Protein AF-L9ZUI2-F1 (afdb_monomer)

Nearest PDB structures (foldseek):
  6h2f-assembly1_J  TM=2.882E-01  e=8.262E+00  Aeromonas hydrophila subsp. hydrophila AL09-71

Mean predicted aligned error: 7.01 Å

Structure (mmCIF, N/CA/C/O backbone):
data_AF-L9ZUI2-F1
#
_entry.id   AF-L9ZUI2-F1
#
loop_
_atom_site.group_PDB
_atom_site.id
_atom_site.type_symbol
_atom_site.label_atom_id
_atom_site.label_alt_id
_atom_site.label_comp_id
_atom_site.label_asym_id
_atom_site.label_entity_id
_atom_site.label_seq_id
_atom_site.pdbx_PDB_ins_code
_atom_site.Cartn_x
_atom_site.Cartn_y
_atom_site.Cartn_z
_atom_site.occup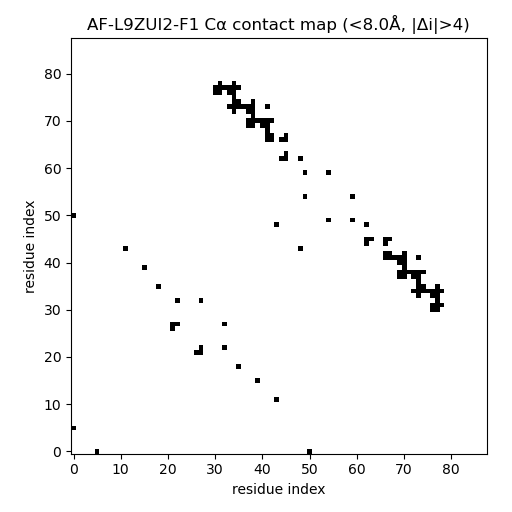ancy
_atom_site.B_iso_or_equiv
_atom_site.auth_seq_id
_atom_site.auth_comp_id
_atom_site.auth_asym_id
_atom_site.auth_atom_id
_atom_site.pdbx_PDB_model_num
ATOM 1 N N . MET A 1 1 ? 18.214 2.151 -9.659 1.00 66.00 1 MET A N 1
ATOM 2 C CA . MET A 1 1 ? 17.439 3.111 -8.860 1.00 66.00 1 MET A CA 1
ATOM 3 C C . MET A 1 1 ? 18.101 4.479 -8.908 1.00 66.00 1 MET A C 1
ATOM 5 O O . MET A 1 1 ? 19.220 4.637 -8.424 1.00 66.00 1 MET A O 1
ATOM 9 N N . ASN A 1 2 ? 17.447 5.433 -9.561 1.00 84.69 2 ASN A N 1
ATOM 10 C CA . ASN A 1 2 ? 17.806 6.854 -9.537 1.00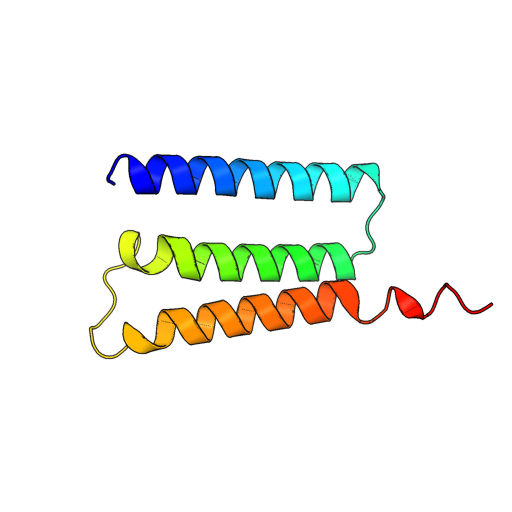 84.69 2 ASN A CA 1
ATOM 11 C C . ASN A 1 2 ? 17.579 7.451 -8.130 1.00 84.69 2 ASN A C 1
ATOM 13 O O . ASN A 1 2 ? 16.917 6.864 -7.271 1.00 84.69 2 ASN A O 1
ATOM 17 N N . TRP A 1 3 ? 18.155 8.631 -7.881 1.00 89.81 3 TRP A N 1
ATOM 18 C CA . TRP A 1 3 ? 17.982 9.346 -6.611 1.00 89.81 3 TRP A CA 1
ATOM 19 C C . TRP A 1 3 ? 16.513 9.735 -6.365 1.00 89.81 3 TRP A C 1
ATOM 21 O O . TRP A 1 3 ? 16.075 9.777 -5.219 1.00 89.81 3 TRP A O 1
ATOM 31 N N . GLU A 1 4 ? 15.738 9.944 -7.432 1.00 88.38 4 GLU A N 1
ATOM 32 C CA . GLU A 1 4 ? 14.303 10.244 -7.383 1.00 88.38 4 GLU A CA 1
ATOM 33 C C . GLU A 1 4 ? 13.509 9.067 -6.805 1.00 88.38 4 GLU A C 1
ATOM 35 O O . GLU A 1 4 ? 12.808 9.242 -5.808 1.00 88.38 4 GLU A O 1
ATOM 40 N N . SER A 1 5 ? 13.680 7.848 -7.334 1.00 85.38 5 SER A N 1
ATOM 41 C CA . SER A 1 5 ? 13.007 6.657 -6.797 1.00 85.38 5 SER A CA 1
ATOM 42 C C . SER A 1 5 ? 13.438 6.352 -5.363 1.00 85.38 5 SER A C 1
ATOM 44 O O . SER A 1 5 ? 12.623 5.883 -4.573 1.00 85.38 5 SER A O 1
ATOM 46 N N . ALA A 1 6 ? 14.677 6.679 -4.973 1.00 87.88 6 ALA A N 1
ATOM 47 C CA . ALA A 1 6 ? 15.110 6.561 -3.580 1.00 87.88 6 ALA A CA 1
ATOM 48 C C . ALA A 1 6 ? 14.356 7.529 -2.645 1.00 87.88 6 ALA A C 1
ATOM 50 O O . ALA A 1 6 ? 13.941 7.132 -1.552 1.00 87.88 6 ALA A O 1
ATOM 51 N N . VAL A 1 7 ? 14.131 8.777 -3.075 1.00 91.44 7 VAL A N 1
ATOM 52 C CA . VAL A 1 7 ? 13.331 9.760 -2.322 1.00 91.44 7 VAL A CA 1
ATOM 53 C C . VAL A 1 7 ? 11.871 9.314 -2.224 1.00 91.44 7 VAL A C 1
ATOM 55 O O . VAL A 1 7 ? 11.303 9.327 -1.130 1.00 91.44 7 VAL A O 1
ATOM 58 N N . VAL A 1 8 ? 11.276 8.869 -3.334 1.00 90.12 8 VAL A N 1
ATOM 59 C CA . VAL A 1 8 ? 9.888 8.374 -3.369 1.00 90.12 8 VAL A CA 1
ATOM 60 C C . VAL A 1 8 ? 9.721 7.154 -2.460 1.00 90.12 8 VAL A C 1
ATOM 62 O O . VAL A 1 8 ? 8.783 7.105 -1.663 1.00 90.12 8 VAL A O 1
ATOM 65 N N . PHE A 1 9 ? 10.663 6.209 -2.502 1.00 89.12 9 PHE A N 1
ATOM 66 C CA . PHE A 1 9 ? 10.677 5.046 -1.616 1.00 89.12 9 PHE A CA 1
ATOM 67 C C . PHE A 1 9 ? 10.759 5.445 -0.138 1.00 89.12 9 PHE A C 1
ATOM 69 O O . PHE A 1 9 ? 9.991 4.941 0.684 1.00 89.12 9 PHE A O 1
ATOM 76 N N . GLY A 1 10 ? 11.638 6.391 0.205 1.00 90.81 10 GLY A N 1
ATOM 77 C CA . GLY A 1 10 ? 11.760 6.908 1.568 1.00 90.81 10 GLY A CA 1
ATOM 78 C C . GLY A 1 10 ? 10.465 7.548 2.075 1.00 90.81 10 GLY A C 1
ATOM 79 O O . GLY A 1 10 ? 9.998 7.221 3.168 1.00 90.81 10 GLY A O 1
ATOM 80 N N . LEU A 1 11 ? 9.842 8.410 1.267 1.00 92.75 11 LEU A N 1
ATOM 81 C CA . LEU A 1 11 ? 8.559 9.039 1.600 1.00 92.75 11 LEU A CA 1
ATOM 82 C C . LEU A 1 11 ? 7.445 8.002 1.779 1.00 92.75 11 LEU A C 1
ATOM 84 O O . LEU A 1 11 ? 6.669 8.080 2.736 1.00 92.75 11 LEU A O 1
ATOM 88 N N . PHE A 1 12 ? 7.393 7.003 0.898 1.00 92.56 12 PHE A N 1
ATOM 89 C CA . PHE A 1 12 ? 6.415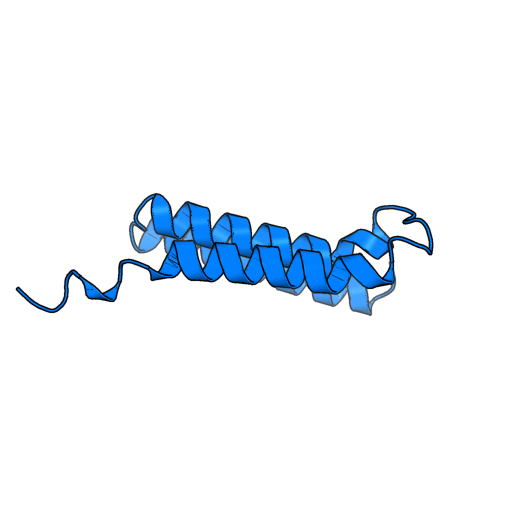 5.927 0.978 1.00 92.56 12 PHE A CA 1
ATOM 90 C C . PHE A 1 12 ? 6.589 5.077 2.249 1.00 92.56 12 PHE A C 1
ATOM 92 O O . PHE A 1 12 ? 5.609 4.776 2.938 1.00 92.56 12 PHE A O 1
ATOM 99 N N . ALA A 1 13 ? 7.829 4.752 2.622 1.00 91.44 13 ALA A N 1
ATOM 100 C CA . ALA A 1 13 ? 8.130 4.032 3.859 1.00 91.44 13 ALA A CA 1
ATOM 101 C C . ALA A 1 13 ? 7.696 4.823 5.107 1.00 91.44 13 ALA A C 1
ATOM 103 O O . ALA A 1 13 ? 7.096 4.257 6.026 1.00 91.44 13 ALA A O 1
ATOM 104 N N . VAL A 1 14 ? 7.930 6.141 5.124 1.00 93.75 14 VAL A N 1
ATOM 105 C CA . VAL A 1 14 ? 7.464 7.027 6.204 1.00 93.75 14 VAL A CA 1
ATOM 106 C C . VAL A 1 14 ? 5.935 7.042 6.284 1.00 93.75 14 VAL A C 1
ATOM 108 O O . VAL A 1 14 ? 5.384 6.928 7.381 1.00 93.75 14 VAL A O 1
ATOM 111 N N . ALA A 1 15 ? 5.239 7.121 5.147 1.00 90.81 15 ALA A N 1
ATOM 112 C CA . ALA A 1 15 ? 3.777 7.068 5.103 1.00 90.81 15 ALA A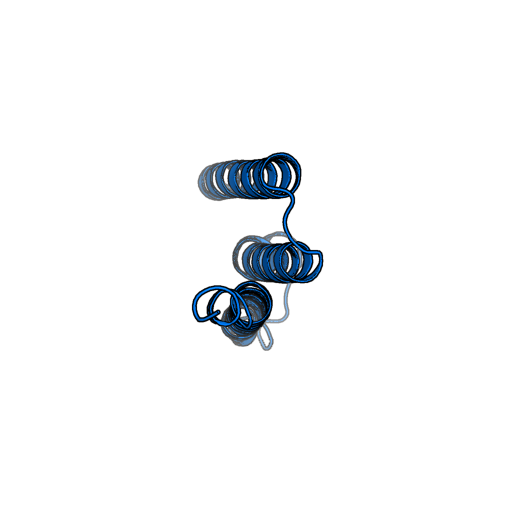 CA 1
ATOM 113 C C . ALA A 1 15 ? 3.228 5.742 5.662 1.00 90.81 15 ALA A C 1
ATOM 115 O O . ALA A 1 15 ? 2.303 5.754 6.479 1.00 90.81 15 ALA A O 1
ATOM 116 N N . CYS A 1 16 ? 3.839 4.608 5.302 1.00 90.62 16 CYS A N 1
ATOM 117 C CA . CYS A 1 16 ? 3.490 3.295 5.855 1.00 90.62 16 CYS A CA 1
ATOM 118 C C . CYS A 1 16 ? 3.716 3.236 7.373 1.00 90.62 16 CYS A C 1
ATOM 120 O O . CYS A 1 16 ? 2.855 2.761 8.117 1.00 90.62 16 CYS A O 1
ATOM 122 N N . GLY A 1 17 ? 4.853 3.754 7.847 1.00 89.81 17 GLY A N 1
ATOM 123 C CA . GLY A 1 17 ? 5.170 3.827 9.273 1.00 89.81 17 GLY A CA 1
ATOM 124 C C . GLY A 1 17 ? 4.159 4.672 10.048 1.00 89.81 17 GLY A C 1
ATOM 125 O O . GLY A 1 17 ? 3.651 4.237 11.081 1.00 89.81 17 GLY A O 1
ATOM 126 N N . LEU A 1 18 ? 3.798 5.846 9.526 1.00 89.25 18 LEU A N 1
ATOM 127 C CA . LEU A 1 18 ? 2.771 6.710 10.112 1.00 89.25 18 LEU A CA 1
ATOM 128 C C . LEU A 1 18 ? 1.402 6.027 10.158 1.00 89.25 18 LEU A C 1
ATOM 130 O O . LEU A 1 18 ? 0.726 6.103 11.185 1.00 89.25 18 LEU A O 1
ATOM 134 N N . ALA A 1 19 ? 1.009 5.333 9.087 1.00 88.69 19 ALA A N 1
ATOM 135 C CA . ALA A 1 19 ? -0.232 4.565 9.052 1.00 88.69 19 ALA A CA 1
ATOM 136 C C . ALA A 1 19 ? -0.240 3.456 10.118 1.00 88.69 19 ALA A C 1
ATOM 138 O O . ALA A 1 19 ? -1.222 3.311 10.845 1.00 88.69 19 ALA A O 1
ATOM 139 N N . ALA A 1 20 ? 0.868 2.728 10.282 1.00 87.62 20 ALA A N 1
ATOM 140 C CA . ALA A 1 20 ? 1.004 1.699 11.313 1.00 87.62 20 ALA A CA 1
ATOM 141 C C . ALA A 1 20 ? 0.971 2.285 12.737 1.00 87.62 20 ALA A C 1
ATOM 143 O O . ALA A 1 20 ? 0.313 1.734 13.624 1.00 87.62 20 ALA A O 1
ATOM 144 N N . VAL A 1 21 ? 1.643 3.419 12.964 1.00 90.56 21 VAL A N 1
ATOM 145 C CA . VAL A 1 21 ? 1.634 4.115 14.259 1.00 90.56 21 VAL A CA 1
ATOM 146 C C . VAL A 1 21 ? 0.233 4.625 14.591 1.00 90.56 21 VAL A C 1
ATOM 148 O O . VAL A 1 21 ? -0.223 4.415 15.716 1.00 90.56 21 VAL A O 1
ATOM 151 N N . ARG A 1 22 ? -0.470 5.246 13.635 1.00 87.31 22 ARG A N 1
ATOM 152 C CA . ARG A 1 22 ? -1.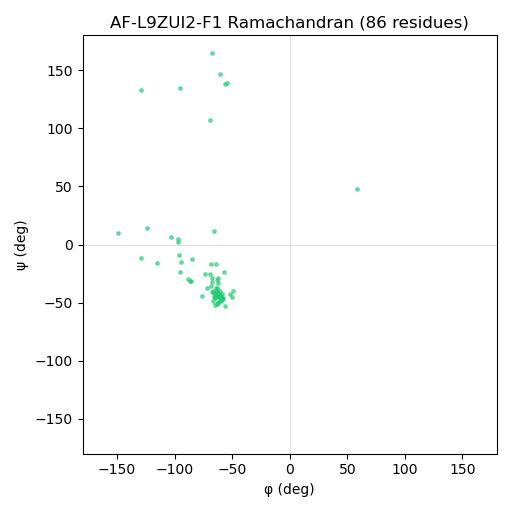857 5.699 13.831 1.00 87.31 22 ARG A CA 1
ATOM 153 C C . ARG A 1 22 ? -2.810 4.541 14.064 1.00 87.31 22 ARG A C 1
ATOM 155 O O . ARG A 1 22 ? -3.576 4.606 15.014 1.00 87.31 22 ARG A O 1
ATOM 162 N N . SER A 1 23 ? -2.702 3.464 13.286 1.00 88.62 23 SER A N 1
ATOM 163 C CA . SER A 1 23 ? -3.514 2.257 13.476 1.00 88.62 23 SER A CA 1
ATOM 164 C C . SER A 1 23 ? -3.443 1.743 14.917 1.00 88.62 23 SER A C 1
ATOM 166 O O . SER A 1 23 ? -4.475 1.438 15.514 1.00 88.62 23 SER A O 1
ATOM 168 N N . ARG A 1 24 ? -2.242 1.744 15.517 1.00 86.81 24 ARG A N 1
ATOM 169 C CA . ARG A 1 24 ? -2.037 1.338 16.915 1.00 86.81 24 ARG A CA 1
ATOM 170 C C . ARG A 1 24 ? -2.483 2.387 17.933 1.00 86.81 24 ARG A C 1
ATOM 172 O O . ARG A 1 24 ? -3.086 2.023 18.934 1.00 86.81 24 ARG A O 1
ATOM 179 N N . ARG A 1 25 ? -2.162 3.668 17.716 1.00 89.38 25 ARG A N 1
ATOM 180 C CA . ARG A 1 25 ? -2.468 4.751 18.673 1.00 89.38 25 ARG A CA 1
ATOM 181 C C . ARG A 1 25 ? -3.951 5.098 18.736 1.00 89.38 25 ARG A C 1
ATOM 183 O O . ARG A 1 25 ? -4.445 5.415 19.807 1.00 89.38 25 ARG A O 1
ATOM 190 N N . GLU A 1 26 ? -4.630 5.061 17.598 1.00 86.44 26 GLU A N 1
ATOM 191 C CA . GLU A 1 26 ? -6.042 5.430 17.458 1.00 86.44 26 GLU A CA 1
ATOM 192 C C . GLU A 1 26 ? -6.965 4.201 17.501 1.00 86.44 26 GLU A C 1
ATOM 194 O O . GLU A 1 26 ? -8.169 4.347 17.334 1.00 86.44 26 GLU A O 1
ATOM 199 N N . GLY A 1 27 ? -6.415 2.993 17.697 1.00 84.56 27 GLY A N 1
ATOM 200 C CA . GLY A 1 27 ? -7.196 1.760 17.826 1.00 84.56 27 GLY A CA 1
ATOM 201 C C . GLY A 1 27 ? -8.078 1.486 16.611 1.00 84.56 27 GLY A C 1
ATOM 202 O O . GLY A 1 27 ? -9.269 1.225 16.760 1.00 84.56 27 GLY A O 1
ATOM 203 N N . TRP A 1 28 ? -7.518 1.594 15.402 1.00 84.62 28 TRP A N 1
ATOM 204 C CA . TRP A 1 28 ? -8.320 1.501 14.184 1.00 84.62 28 TRP A CA 1
ATOM 205 C C . TRP A 1 28 ? -9.107 0.187 14.117 1.00 84.62 28 TRP A C 1
ATOM 207 O O . TRP A 1 28 ? -8.540 -0.882 14.370 1.00 84.62 28 TRP A O 1
ATOM 217 N N . PRO A 1 29 ? -10.382 0.229 13.686 1.00 85.31 29 PRO A N 1
ATOM 218 C CA . PRO A 1 29 ? -11.134 -0.987 13.437 1.00 85.31 29 PRO A CA 1
ATOM 219 C C . PRO A 1 29 ? -10.434 -1.812 12.351 1.00 85.31 29 PRO A C 1
ATOM 221 O O . PRO A 1 29 ? -9.849 -1.264 11.410 1.00 85.31 29 PRO A O 1
ATOM 224 N N . VAL A 1 30 ? -10.528 -3.141 12.456 1.00 84.38 30 VAL A N 1
ATOM 225 C CA . VAL A 1 30 ? -9.854 -4.103 11.559 1.00 84.38 30 VAL A CA 1
ATOM 226 C C . VAL A 1 30 ? -10.080 -3.757 10.081 1.00 84.38 30 VAL A C 1
ATOM 228 O O . VAL A 1 30 ? -9.140 -3.779 9.290 1.00 84.38 30 VAL A O 1
ATOM 231 N N . ARG A 1 31 ? -11.298 -3.334 9.718 1.00 78.88 31 ARG A N 1
ATOM 232 C CA . ARG A 1 31 ? -11.644 -2.873 8.363 1.00 78.88 31 ARG A CA 1
ATOM 233 C C . ARG A 1 31 ? -10.816 -1.684 7.882 1.00 78.88 31 ARG A C 1
ATOM 235 O O . ARG A 1 31 ? -10.341 -1.713 6.752 1.00 78.88 31 ARG A O 1
ATOM 242 N N . ARG A 1 32 ? -10.615 -0.662 8.718 1.00 84.94 32 ARG A N 1
ATOM 243 C CA . ARG A 1 32 ? -9.824 0.524 8.357 1.00 84.94 32 ARG A CA 1
ATOM 244 C C . ARG A 1 32 ? -8.358 0.160 8.160 1.00 84.94 32 ARG A C 1
ATOM 246 O O . ARG A 1 32 ? -7.742 0.618 7.203 1.00 84.94 32 ARG A O 1
ATOM 253 N N . THR A 1 33 ? -7.826 -0.717 9.008 1.00 87.62 33 THR A N 1
ATOM 254 C CA . THR A 1 33 ? -6.464 -1.249 8.856 1.00 87.62 33 THR A CA 1
ATOM 255 C C . THR A 1 33 ? -6.308 -2.032 7.549 1.00 87.62 33 THR A C 1
ATOM 257 O O . THR A 1 33 ? -5.337 -1.807 6.832 1.00 87.62 33 THR A O 1
ATOM 260 N N . ILE A 1 34 ? -7.279 -2.884 7.197 1.00 88.25 34 ILE A N 1
ATOM 261 C CA . ILE A 1 34 ? -7.283 -3.628 5.926 1.00 88.25 34 ILE A CA 1
ATOM 262 C C . ILE A 1 34 ? -7.430 -2.684 4.724 1.00 88.25 34 ILE A C 1
ATOM 264 O O . ILE A 1 34 ? -6.703 -2.814 3.747 1.00 88.25 34 ILE A O 1
ATOM 268 N N . GLY A 1 35 ? -8.338 -1.708 4.771 1.00 87.56 35 GLY A N 1
ATOM 269 C CA . GLY A 1 35 ? -8.526 -0.771 3.662 1.00 87.56 35 GLY A CA 1
ATOM 270 C C . GLY A 1 35 ? -7.277 0.076 3.404 1.00 87.56 35 GLY A C 1
ATOM 271 O O . GLY A 1 35 ? -6.838 0.210 2.263 1.00 87.56 35 GLY A O 1
ATOM 272 N N . VAL A 1 36 ? -6.635 0.571 4.466 1.00 89.69 36 VAL A N 1
ATOM 273 C CA . VAL A 1 36 ? -5.383 1.331 4.348 1.00 89.69 36 VAL A CA 1
ATOM 274 C C . VAL A 1 36 ? -4.218 0.447 3.898 1.00 89.69 36 VAL A C 1
ATOM 276 O O . VAL A 1 36 ? -3.393 0.911 3.114 1.00 89.69 36 VAL A O 1
ATOM 279 N N . SER A 1 37 ? -4.145 -0.821 4.316 1.00 88.94 37 SER A N 1
ATOM 280 C CA . SER A 1 37 ? -3.098 -1.726 3.826 1.00 88.94 37 SER A CA 1
ATOM 281 C C . SER A 1 37 ? -3.269 -2.056 2.342 1.00 88.94 37 SER A C 1
ATOM 283 O O . SER A 1 37 ? -2.287 -2.019 1.604 1.00 88.94 37 SER A O 1
ATOM 285 N N . VAL A 1 38 ? -4.502 -2.293 1.881 1.00 90.25 38 VAL A N 1
ATOM 286 C CA . VAL A 1 38 ? -4.817 -2.493 0.455 1.00 90.25 38 VAL A CA 1
ATOM 287 C C . VAL A 1 38 ? -4.506 -1.231 -0.351 1.00 90.25 38 VAL A C 1
ATOM 289 O O . VAL A 1 38 ? -3.899 -1.320 -1.415 1.00 90.25 38 VAL A O 1
ATOM 292 N N . PHE A 1 39 ? -4.844 -0.052 0.177 1.00 90.81 39 PHE A N 1
ATOM 293 C CA . PHE A 1 39 ? -4.500 1.225 -0.448 1.00 90.81 39 PHE A CA 1
ATOM 294 C C . PHE A 1 39 ? -2.983 1.391 -0.608 1.00 90.81 39 PHE A C 1
ATOM 296 O O . PHE A 1 39 ? -2.509 1.699 -1.699 1.00 90.81 39 PHE A O 1
ATOM 303 N N . LEU A 1 40 ? -2.214 1.145 0.458 1.00 92.12 40 LEU A N 1
ATOM 304 C CA . LEU A 1 40 ? -0.753 1.223 0.419 1.00 92.12 40 LEU A CA 1
ATOM 305 C C . LEU A 1 40 ? -0.157 0.179 -0.533 1.00 92.12 40 LEU A C 1
ATOM 307 O O . LEU A 1 40 ? 0.780 0.496 -1.256 1.00 92.12 40 LEU A O 1
ATOM 311 N N . ALA A 1 41 ? -0.713 -1.031 -0.596 1.00 88.50 41 ALA A N 1
ATOM 312 C CA . ALA A 1 41 ? -0.276 -2.046 -1.553 1.00 88.50 41 ALA A CA 1
ATOM 313 C C . ALA A 1 41 ? -0.513 -1.607 -3.009 1.00 88.50 41 ALA A C 1
ATOM 315 O O . ALA A 1 41 ? 0.380 -1.753 -3.842 1.00 88.50 41 ALA A O 1
ATOM 316 N N . GLY A 1 42 ? -1.675 -1.014 -3.308 1.00 88.88 42 GLY A N 1
ATOM 317 C CA . GLY A 1 42 ? -1.961 -0.431 -4.622 1.00 88.88 42 GLY A CA 1
ATOM 318 C C . GLY A 1 42 ? -1.008 0.712 -4.974 1.00 88.88 42 GLY A C 1
ATOM 319 O O . GLY A 1 42 ? -0.470 0.744 -6.076 1.00 88.88 42 GLY A O 1
ATOM 320 N N . ALA A 1 43 ? -0.724 1.598 -4.016 1.00 89.50 43 ALA A N 1
ATOM 321 C CA . ALA A 1 43 ? 0.242 2.679 -4.193 1.00 89.50 43 ALA A CA 1
ATOM 322 C C . ALA A 1 43 ? 1.664 2.150 -4.438 1.00 89.50 43 ALA A 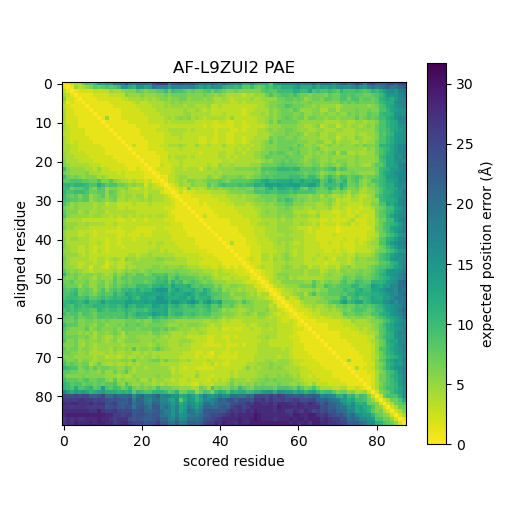C 1
ATOM 324 O O . ALA A 1 43 ? 2.359 2.648 -5.317 1.00 89.50 43 ALA A O 1
ATOM 325 N N . ALA A 1 44 ? 2.088 1.115 -3.708 1.00 89.19 44 ALA A N 1
ATOM 326 C CA . ALA A 1 44 ? 3.387 0.484 -3.916 1.00 89.19 44 ALA A CA 1
ATOM 327 C C . ALA A 1 44 ? 3.492 -0.147 -5.312 1.00 89.19 44 ALA A C 1
ATOM 329 O O . ALA A 1 44 ? 4.520 -0.007 -5.970 1.00 89.19 44 ALA A O 1
ATOM 330 N N . ALA A 1 45 ? 2.424 -0.800 -5.779 1.00 87.50 45 ALA A N 1
ATOM 331 C CA . ALA A 1 45 ? 2.363 -1.318 -7.139 1.00 87.50 45 ALA A CA 1
ATOM 332 C C . ALA A 1 45 ? 2.464 -0.179 -8.171 1.00 87.50 45 ALA A C 1
ATOM 334 O O . ALA A 1 45 ? 3.309 -0.227 -9.054 1.00 87.50 45 ALA A O 1
ATOM 335 N N . GLY A 1 46 ? 1.683 0.892 -8.032 1.00 86.00 46 GLY A N 1
ATOM 336 C CA . GLY A 1 46 ? 1.748 2.014 -8.975 1.00 86.00 46 GLY A CA 1
ATOM 337 C C . GLY A 1 46 ? 3.107 2.724 -9.006 1.00 86.00 46 GLY A C 1
ATOM 338 O O . GLY A 1 46 ? 3.523 3.192 -10.056 1.00 86.00 46 GLY A O 1
ATOM 339 N N . LEU A 1 47 ? 3.806 2.802 -7.870 1.00 86.31 47 LEU A N 1
ATOM 340 C CA . LEU A 1 47 ? 5.067 3.544 -7.761 1.00 86.31 47 LEU A CA 1
ATOM 341 C C . LEU A 1 47 ? 6.310 2.726 -8.110 1.00 86.31 47 LEU A C 1
ATOM 343 O O . LEU A 1 47 ? 7.314 3.307 -8.514 1.00 86.31 47 LEU A O 1
ATOM 347 N N . PHE A 1 48 ? 6.287 1.411 -7.888 1.00 87.38 48 PHE A N 1
ATOM 348 C CA . PHE A 1 48 ? 7.515 0.617 -7.900 1.00 87.38 48 PHE A CA 1
ATOM 349 C C . PHE A 1 48 ? 7.450 -0.634 -8.783 1.00 87.38 48 PHE A C 1
ATOM 351 O O . PHE A 1 48 ? 8.491 -1.240 -9.031 1.00 87.38 48 PHE A O 1
ATOM 358 N N . LEU A 1 49 ? 6.277 -1.052 -9.271 1.00 84.38 49 LEU A N 1
ATOM 359 C CA . LEU A 1 49 ? 6.142 -2.334 -9.978 1.00 84.38 49 LEU A CA 1
ATOM 360 C C . LEU A 1 49 ? 6.958 -2.377 -11.282 1.00 84.38 49 LEU A C 1
ATOM 362 O O . LEU A 1 49 ? 7.588 -3.397 -11.550 1.00 84.38 49 LEU A O 1
ATOM 366 N N . ASP A 1 50 ? 7.023 -1.262 -12.014 1.00 81.50 50 ASP A N 1
ATOM 367 C CA . ASP A 1 50 ? 7.830 -1.121 -13.237 1.00 81.50 50 ASP A CA 1
ATOM 368 C C . ASP A 1 50 ? 9.347 -1.163 -12.988 1.00 81.50 50 ASP A C 1
ATOM 370 O O . ASP A 1 50 ? 10.110 -1.597 -13.849 1.00 81.50 50 ASP A O 1
ATOM 374 N N . GLU A 1 51 ? 9.803 -0.730 -11.808 1.00 80.62 51 GLU A N 1
ATOM 375 C CA . GLU A 1 51 ? 11.229 -0.726 -11.445 1.00 80.62 51 GLU A CA 1
ATOM 376 C C . GLU A 1 51 ? 11.664 -2.088 -10.864 1.00 80.62 51 GLU A C 1
ATOM 378 O O . GLU A 1 51 ? 12.815 -2.497 -11.027 1.00 80.62 51 GLU A O 1
ATOM 383 N N . LEU A 1 52 ? 10.762 -2.807 -10.178 1.00 80.44 52 LEU A N 1
ATOM 384 C CA . LEU A 1 52 ? 11.073 -4.093 -9.535 1.00 80.44 52 LEU A CA 1
ATOM 385 C C . LEU A 1 52 ? 10.937 -5.304 -10.458 1.00 80.44 52 LEU A C 1
ATOM 387 O O . LEU A 1 52 ? 11.624 -6.306 -10.241 1.00 80.44 52 LEU A O 1
ATOM 391 N N . VAL A 1 53 ? 10.030 -5.259 -11.431 1.00 81.38 53 VAL A N 1
ATOM 392 C CA . VAL A 1 53 ? 9.730 -6.403 -12.294 1.00 81.38 53 VAL A CA 1
ATOM 393 C C . VAL A 1 53 ? 9.808 -5.948 -13.748 1.00 81.38 53 VAL A C 1
ATOM 395 O O . VAL A 1 53 ? 9.226 -4.929 -14.090 1.00 81.38 53 VAL A O 1
ATOM 398 N N . PRO A 1 54 ? 10.490 -6.681 -14.643 1.00 80.75 54 PRO A N 1
ATOM 399 C CA . PRO A 1 54 ? 10.408 -6.403 -16.069 1.00 80.75 54 PRO A CA 1
ATOM 400 C C . PRO A 1 54 ? 9.008 -6.769 -16.574 1.00 80.75 54 PRO A C 1
ATOM 402 O O . PRO A 1 54 ? 8.661 -7.950 -16.671 1.00 80.75 54 PRO A O 1
ATOM 405 N N . ILE A 1 55 ? 8.191 -5.760 -16.876 1.00 80.81 55 ILE A N 1
ATOM 406 C CA . ILE A 1 55 ? 6.799 -5.959 -17.289 1.00 80.81 55 ILE A CA 1
ATOM 407 C C . ILE A 1 55 ? 6.701 -5.977 -18.819 1.00 80.81 55 ILE A C 1
ATOM 409 O O . ILE A 1 55 ? 7.286 -5.125 -19.490 1.00 80.81 55 ILE A O 1
ATOM 413 N N . PRO A 1 56 ? 5.962 -6.938 -19.407 1.00 84.00 56 PRO A N 1
ATOM 414 C CA . PRO A 1 56 ? 5.691 -6.946 -20.838 1.00 84.00 56 PRO A CA 1
ATOM 415 C C . PRO A 1 56 ? 5.064 -5.625 -21.297 1.00 84.00 56 PRO A C 1
ATOM 417 O O . PRO A 1 56 ? 4.135 -5.122 -20.667 1.00 84.00 56 PRO A O 1
ATOM 420 N N . SER A 1 57 ? 5.487 -5.111 -22.453 1.00 79.38 57 SER A N 1
ATOM 421 C CA . SER A 1 57 ? 4.981 -3.851 -23.026 1.00 79.38 57 SER A CA 1
ATOM 422 C C . SER A 1 57 ? 3.463 -3.822 -23.239 1.00 79.38 57 SER A C 1
ATOM 424 O O . SER A 1 57 ? 2.865 -2.753 -23.245 1.00 79.38 57 SER A O 1
ATOM 426 N N . ILE A 1 58 ? 2.825 -4.989 -23.374 1.00 86.94 58 ILE A N 1
ATOM 427 C CA . ILE A 1 58 ? 1.365 -5.110 -23.476 1.00 86.94 58 ILE A CA 1
ATOM 428 C C . ILE A 1 58 ? 0.637 -4.876 -22.146 1.00 86.94 58 ILE A C 1
ATOM 430 O O . ILE A 1 58 ? -0.529 -4.494 -22.150 1.00 86.94 58 ILE A O 1
ATOM 434 N N . LEU A 1 59 ? 1.313 -5.101 -21.015 1.00 81.00 59 LEU A N 1
ATOM 435 C CA . LEU A 1 59 ? 0.773 -4.905 -19.670 1.00 81.00 59 LEU A CA 1
ATOM 436 C C . LEU A 1 59 ? 1.136 -3.537 -19.089 1.00 81.00 59 LEU A C 1
ATOM 438 O O . LEU A 1 59 ? 0.387 -3.050 -18.251 1.00 81.00 59 LEU A O 1
ATOM 442 N N . ALA A 1 60 ? 2.214 -2.901 -19.560 1.00 80.88 60 ALA A N 1
ATOM 443 C CA . ALA A 1 60 ? 2.666 -1.598 -19.067 1.00 80.88 60 ALA A CA 1
ATOM 444 C C . ALA A 1 60 ? 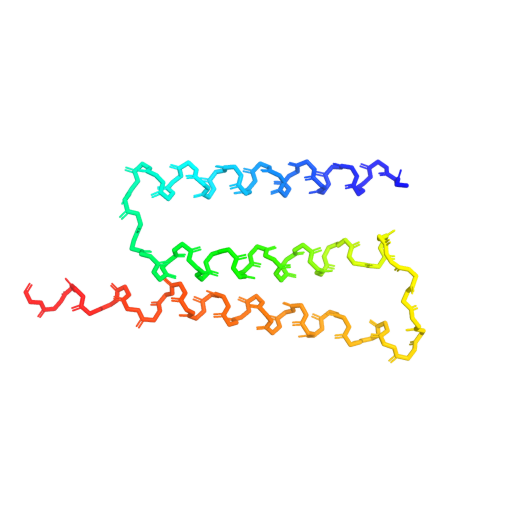1.553 -0.521 -19.004 1.00 80.88 60 ALA A C 1
ATOM 446 O O . ALA A 1 60 ? 1.389 0.090 -17.950 1.00 80.88 60 ALA A O 1
ATOM 447 N N . PRO A 1 61 ? 0.686 -0.346 -20.027 1.00 86.06 61 PRO A N 1
ATOM 448 C CA . PRO A 1 61 ? -0.401 0.640 -19.968 1.00 86.06 61 PRO A CA 1
ATOM 449 C C . PRO A 1 61 ? -1.501 0.307 -18.948 1.00 86.06 61 PRO A C 1
ATOM 451 O O . PRO A 1 61 ? -2.318 1.162 -18.619 1.00 86.06 61 PRO A O 1
ATOM 454 N N . TRP A 1 62 ? -1.571 -0.943 -18.483 1.00 87.31 62 TRP A N 1
ATOM 455 C CA . TRP A 1 62 ? -2.604 -1.414 -17.561 1.00 87.31 62 TRP A CA 1
ATOM 456 C C . TRP A 1 62 ? -2.180 -1.339 -16.094 1.00 87.31 62 TRP A C 1
ATOM 458 O O . TRP A 1 62 ? -3.042 -1.415 -15.220 1.00 87.31 62 TRP A O 1
ATOM 468 N N . ILE A 1 63 ? -0.891 -1.165 -15.797 1.00 84.31 63 ILE A N 1
ATOM 469 C CA . ILE A 1 63 ? -0.393 -1.133 -14.414 1.00 84.31 63 ILE A CA 1
ATOM 470 C C . ILE A 1 63 ? -0.995 0.046 -13.661 1.00 84.31 63 ILE A C 1
ATOM 472 O O . ILE A 1 63 ? -1.579 -0.147 -12.597 1.00 84.31 63 ILE A O 1
ATOM 476 N N . GLU A 1 64 ? -0.900 1.246 -14.230 1.00 86.00 64 GLU A N 1
ATOM 477 C CA . GLU A 1 64 ? -1.432 2.468 -13.629 1.00 86.00 64 GLU A CA 1
ATOM 478 C C . GLU A 1 64 ? -2.938 2.367 -13.314 1.00 86.00 64 GLU A C 1
ATOM 480 O O . GLU A 1 64 ? -3.309 2.578 -12.155 1.00 86.00 64 GLU A O 1
ATOM 485 N N . PRO A 1 65 ? -3.833 1.991 -14.256 1.00 89.44 65 PRO A N 1
ATOM 486 C CA . PRO A 1 65 ? -5.258 1.879 -13.950 1.00 89.44 65 PRO A CA 1
ATOM 487 C C . PRO A 1 65 ? -5.578 0.740 -12.972 1.00 89.44 65 PRO A C 1
ATOM 489 O O . PRO A 1 65 ? -6.497 0.881 -12.159 1.00 89.44 65 PRO A O 1
ATOM 492 N N . ILE A 1 66 ? -4.830 -0.371 -12.992 1.00 88.12 66 ILE A N 1
ATOM 493 C CA . ILE A 1 66 ? -4.997 -1.454 -12.009 1.00 88.12 66 ILE A CA 1
ATOM 494 C C . ILE A 1 66 ? -4.590 -0.964 -10.615 1.00 88.12 66 ILE A C 1
ATOM 496 O O . ILE A 1 66 ? -5.359 -1.124 -9.667 1.00 88.12 66 ILE A O 1
ATOM 500 N N . ALA A 1 67 ? -3.429 -0.321 -10.485 1.00 88.12 67 ALA A N 1
ATOM 501 C CA . ALA A 1 67 ? -2.951 0.244 -9.227 1.00 88.12 67 ALA A CA 1
ATOM 502 C C . ALA A 1 67 ? -3.938 1.284 -8.675 1.00 88.12 67 ALA A C 1
ATOM 504 O O . ALA A 1 67 ? -4.329 1.205 -7.507 1.00 88.12 67 ALA A O 1
ATOM 505 N N . ALA A 1 68 ? -4.428 2.189 -9.527 1.00 90.00 68 ALA A N 1
ATOM 506 C CA . ALA A 1 68 ? -5.446 3.173 -9.167 1.00 90.00 68 ALA A CA 1
ATOM 507 C C . ALA A 1 68 ? -6.755 2.511 -8.700 1.00 90.00 68 ALA A C 1
ATOM 509 O O . ALA A 1 68 ? -7.352 2.945 -7.714 1.00 90.00 68 ALA A O 1
ATOM 510 N N . SER A 1 69 ? -7.177 1.425 -9.353 1.00 90.75 69 SER A N 1
ATOM 511 C CA . SER A 1 69 ? -8.366 0.661 -8.953 1.00 90.75 69 SER A CA 1
ATOM 512 C C . SER A 1 69 ? -8.184 0.006 -7.582 1.00 90.75 69 SER A C 1
ATOM 514 O O . SER A 1 69 ? -9.076 0.093 -6.737 1.00 90.75 69 SER A O 1
ATOM 516 N N . VAL A 1 70 ? -7.019 -0.596 -7.316 1.00 89.88 70 VAL A N 1
ATOM 517 C CA . VAL A 1 70 ? -6.687 -1.191 -6.007 1.00 89.88 70 VAL A CA 1
ATOM 518 C C . VAL A 1 70 ? -6.659 -0.122 -4.914 1.00 89.88 70 VAL A C 1
ATOM 520 O O . VAL A 1 70 ? -7.229 -0.329 -3.840 1.00 89.88 70 VAL A O 1
ATOM 523 N N . MET A 1 71 ? -6.066 1.044 -5.192 1.00 89.19 71 MET A N 1
ATOM 524 C CA . MET A 1 71 ? -6.107 2.194 -4.283 1.00 89.19 71 MET A CA 1
ATOM 525 C C . MET A 1 71 ? -7.551 2.632 -4.013 1.00 89.19 71 MET A C 1
ATOM 527 O O . MET A 1 71 ? -7.929 2.807 -2.855 1.00 89.19 71 MET A O 1
ATOM 531 N N . GLY A 1 72 ? -8.382 2.736 -5.051 1.00 89.00 72 GLY A N 1
ATOM 532 C CA . GLY A 1 72 ? -9.801 3.070 -4.924 1.00 89.00 72 GLY A CA 1
ATOM 533 C C . GLY A 1 72 ? -10.562 2.087 -4.033 1.00 89.00 72 GLY A C 1
ATOM 534 O O . GLY A 1 72 ? -11.259 2.507 -3.111 1.00 89.00 72 GLY A O 1
ATOM 535 N N . VAL A 1 73 ? -10.374 0.781 -4.236 1.00 88.88 73 VAL A N 1
ATOM 536 C CA . VAL A 1 73 ? -10.989 -0.260 -3.395 1.00 88.88 73 VAL A CA 1
ATOM 537 C C . VAL A 1 73 ? -10.513 -0.148 -1.946 1.00 88.88 73 VAL A C 1
ATOM 539 O O . VAL A 1 73 ? -11.338 -0.178 -1.033 1.00 88.88 73 VAL A O 1
ATOM 542 N N . GLY A 1 74 ? -9.210 0.034 -1.716 1.00 85.31 74 GLY A N 1
ATOM 543 C CA . GLY A 1 74 ? -8.657 0.224 -0.373 1.00 85.31 74 GLY A CA 1
ATOM 544 C C . GLY A 1 74 ? -9.249 1.444 0.340 1.00 85.31 74 GLY A C 1
ATOM 545 O O . GLY A 1 74 ? -9.641 1.355 1.506 1.00 85.31 74 GLY A O 1
ATOM 546 N N . LEU A 1 75 ? -9.402 2.558 -0.383 1.00 87.44 75 LEU A N 1
ATOM 547 C CA . LEU A 1 75 ? -10.042 3.773 0.120 1.00 87.44 75 LEU A CA 1
ATOM 548 C C . LEU A 1 75 ? -11.511 3.514 0.487 1.00 87.44 75 LEU A C 1
ATOM 550 O O . LEU A 1 75 ? -11.929 3.807 1.602 1.00 87.44 75 LEU A O 1
ATOM 554 N N . VAL A 1 76 ? -12.286 2.902 -0.407 1.00 87.94 76 VAL A N 1
ATOM 555 C CA . VAL A 1 76 ? -13.698 2.578 -0.153 1.00 87.94 76 VAL A CA 1
ATOM 556 C C . VAL A 1 76 ? -13.831 1.664 1.070 1.00 87.94 76 VAL A C 1
ATOM 558 O O . VAL A 1 76 ? -14.626 1.936 1.969 1.00 87.94 76 VAL A O 1
ATOM 561 N N . VAL A 1 77 ? -13.013 0.617 1.179 1.00 85.69 77 VAL A N 1
ATOM 562 C CA . VAL A 1 77 ? -13.035 -0.296 2.335 1.00 85.69 77 VAL A CA 1
ATOM 563 C C . VAL A 1 77 ? -12.664 0.422 3.634 1.00 85.69 77 VAL A C 1
ATOM 565 O O . VAL A 1 77 ? -13.277 0.162 4.670 1.00 85.69 77 VAL A O 1
ATOM 568 N N . ALA A 1 78 ? -11.697 1.342 3.590 1.00 84.94 78 ALA A N 1
ATOM 569 C CA . ALA A 1 78 ? -11.293 2.107 4.764 1.00 84.94 78 ALA A CA 1
ATOM 570 C C . ALA A 1 78 ? -12.360 3.112 5.238 1.00 84.94 78 ALA A C 1
ATOM 572 O O . ALA A 1 78 ? -12.361 3.445 6.423 1.00 84.94 78 ALA A O 1
ATOM 573 N N . TRP A 1 79 ? -13.250 3.578 4.351 1.00 83.50 79 TRP A N 1
ATOM 574 C CA . TRP A 1 79 ? -14.155 4.704 4.624 1.00 83.50 79 TRP A CA 1
ATOM 575 C C . TRP A 1 79 ? -15.653 4.361 4.653 1.00 83.50 79 TRP A C 1
ATOM 577 O O . TRP A 1 79 ? -16.424 5.125 5.221 1.00 83.50 79 TRP A O 1
ATOM 587 N N . THR A 1 80 ? -16.088 3.204 4.143 1.00 79.44 80 THR A N 1
ATOM 588 C CA . THR A 1 80 ? -17.518 2.827 3.997 1.00 79.44 80 THR A CA 1
ATOM 589 C C . THR A 1 80 ? -18.328 2.629 5.294 1.00 79.44 80 THR A C 1
ATOM 591 O O . THR A 1 80 ? -19.453 2.138 5.23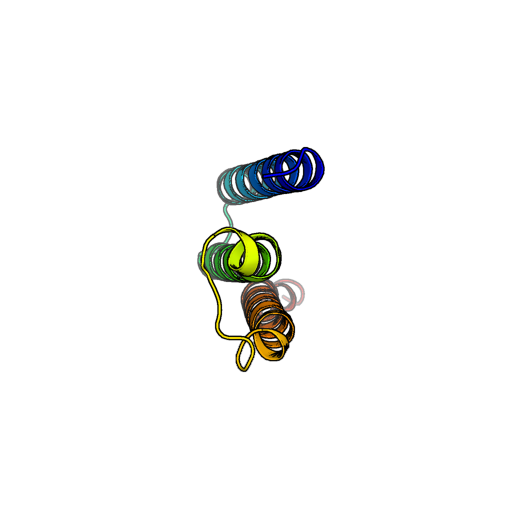2 1.00 79.44 80 THR A O 1
ATOM 594 N N . HIS A 1 81 ? -17.824 3.019 6.469 1.00 55.78 81 HIS A N 1
ATOM 595 C CA . HIS A 1 81 ? -18.608 3.022 7.716 1.00 55.78 81 HIS A CA 1
ATOM 596 C C . HIS A 1 81 ? -18.227 4.106 8.737 1.00 55.78 81 HIS A C 1
ATOM 598 O O . HIS A 1 81 ? -18.743 4.083 9.849 1.00 55.78 81 HIS A O 1
ATOM 604 N N . ALA A 1 82 ? -17.381 5.082 8.380 1.00 53.75 82 ALA A N 1
ATOM 605 C CA . ALA A 1 82 ? -17.097 6.207 9.281 1.00 53.75 82 ALA A CA 1
ATOM 606 C C . ALA A 1 82 ? -18.341 7.087 9.552 1.00 53.75 82 ALA A C 1
ATOM 608 O O . ALA A 1 82 ? -18.361 7.831 10.527 1.00 53.75 82 ALA A O 1
ATOM 609 N N . ASP A 1 83 ? -19.385 6.968 8.724 1.00 53.00 83 ASP A N 1
ATOM 610 C CA . ASP A 1 83 ? -20.590 7.798 8.804 1.00 53.00 83 ASP A CA 1
ATOM 611 C C . ASP A 1 83 ? -21.759 7.166 9.583 1.00 53.00 83 ASP A C 1
ATOM 613 O O . ASP A 1 83 ? -22.728 7.863 9.862 1.00 53.00 83 ASP A O 1
ATOM 617 N N . HIS A 1 84 ? -21.704 5.882 9.966 1.00 52.62 84 HIS A N 1
ATOM 618 C CA . HIS A 1 84 ? -22.815 5.244 10.702 1.00 52.62 84 HIS A CA 1
ATOM 619 C C . HIS A 1 84 ? -22.783 5.469 12.223 1.00 52.62 84 HIS A C 1
ATOM 621 O O . HIS A 1 84 ? -23.785 5.233 12.883 1.00 52.62 84 HIS A O 1
ATOM 627 N N . GLU A 1 85 ? -21.680 5.964 12.790 1.00 51.97 85 GLU A N 1
ATOM 628 C CA . GLU A 1 85 ? -21.566 6.211 14.241 1.00 51.97 85 GLU A CA 1
ATOM 629 C C . GLU A 1 85 ? -21.855 7.672 14.640 1.00 51.97 85 GLU A C 1
ATOM 631 O O . GLU A 1 85 ? -21.703 8.034 15.803 1.00 51.97 85 GLU A O 1
ATOM 636 N N . ARG A 1 86 ? -22.259 8.542 13.699 1.00 52.84 86 ARG A N 1
ATOM 637 C CA . ARG A 1 86 ? -22.516 9.973 13.974 1.00 52.84 86 ARG A CA 1
ATOM 638 C C . ARG A 1 86 ? -24.001 10.345 14.074 1.00 52.84 86 ARG A C 1
ATOM 640 O O . ARG A 1 86 ? -24.311 11.532 14.151 1.00 52.84 86 ARG A O 1
ATOM 647 N N . THR A 1 87 ? -24.908 9.370 14.042 1.00 49.94 87 THR A N 1
ATOM 648 C CA . THR A 1 87 ? -26.362 9.613 14.002 1.00 49.94 87 THR A CA 1
ATOM 649 C C . THR A 1 87 ? -27.172 8.947 15.113 1.00 49.94 87 THR A C 1
ATOM 651 O O . THR A 1 87 ? -28.392 8.962 14.996 1.00 49.94 87 THR A O 1
ATOM 654 N N . ASP A 1 88 ? -26.548 8.445 16.182 1.00 42.66 88 ASP A N 1
ATOM 655 C CA . ASP A 1 88 ? -27.262 8.024 17.401 1.00 42.66 88 ASP A CA 1
ATOM 656 C C . ASP A 1 88 ? -26.778 8.800 18.636 1.00 42.66 88 ASP A C 1
ATOM 658 O O . ASP A 1 88 ? -25.543 8.943 18.809 1.00 42.66 88 ASP A O 1
#

Radius of gyration: 15.54 Å; Cα contacts (8 Å, |Δi|>4): 63; chains: 1; bounding box: 45×17×42 Å

Solvent-accessible surface area (backbone atoms only — not comparable to full-atom values): 4927 Å² total; per-residue (Å²): 132,57,73,65,58,52,51,52,51,52,53,51,52,50,52,52,50,50,52,55,50,46,40,65,75,69,64,52,55,69,56,37,53,50,9,50,50,40,20,51,51,15,49,48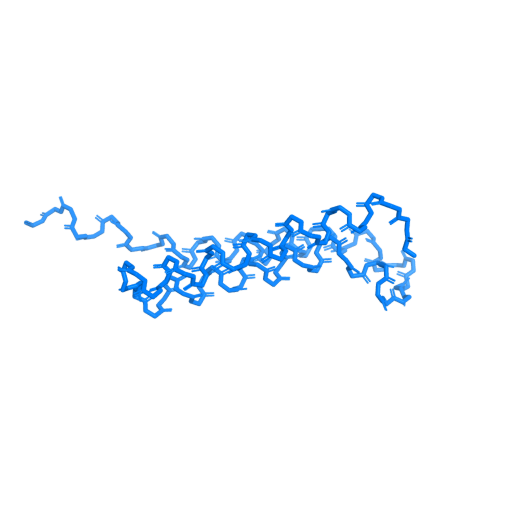,44,55,74,40,42,77,80,76,39,95,66,57,80,88,50,55,80,49,44,56,61,50,18,51,47,39,25,49,51,10,50,48,53,40,50,78,60,76,72,73,77,77,79,122

Foldseek 3Di:
DDPVLVVVVVVLVVVVVVLVVCCVVVVQDPQLNQLVVQLSVLVCQLSPVVVPDVDPPVCVVVSNVVSVVSNVSSVCSNPVCPPVVPPD

Secondary structure (DSSP, 8-state):
--HHHHHHHHHHHHHHHHHHHHHHHTT--HHHHHHHHHHHHHHHHHHHHHHHS---TTTHHHHHHHHHHHHHHHHHHHHTTTTTTS--

Sequence (88 aa):
MNWESAVVFGLFAVACGLAAVRSRREGWPVRRTIGVSVFLAGAAAGLFLDELVPIPSILAPWIEPIAASVMGVGLVVAWTHADHERTD

Organism: NCBI:txid1230458

pLDDT: mean 83.6, std 10.94, range [42.66, 93.75]